Protein AF-A0A2K3MLV1-F1 (afdb_monomer)

Sequence (58 aa):
MIDLACHIDGFIAAVAHTHVLQEGPVTGRAADVIAAANTAAEVALRLVRPGKKIVLMS

Secondary structure (DSSP, 8-state):
-EEEEEEETTEEEEEEE-----SS---HHHHHHHHHHHHHHHHHHHH-STT-------

Radius of gyration: 15.47 Å; Cα contacts (8 Å, |Δi|>4): 28; chains: 1; bounding box: 27×30×36 Å

Organism: Trifolium pratense (NCBI:txid57577)

Mean predicted aligned error: 4.8 Å

Structure (mmCIF, N/CA/C/O backbone):
data_AF-A0A2K3MLV1-F1
#
_entry.id   AF-A0A2K3MLV1-F1
#
loop_
_atom_site.group_PDB
_atom_site.id
_atom_site.type_symbol
_atom_site.label_atom_id
_atom_site.label_alt_id
_atom_site.label_comp_id
_atom_site.label_asym_id
_atom_site.label_entity_id
_atom_site.label_seq_id
_atom_site.pdbx_PDB_ins_code
_atom_site.Cartn_x
_atom_site.Cartn_y
_atom_site.Cartn_z
_atom_site.occupancy
_atom_site.B_iso_or_equiv
_atom_site.auth_seq_id
_atom_site.auth_comp_id
_atom_site.auth_asym_id
_atom_site.auth_atom_id
_atom_site.pdbx_PDB_model_num
ATOM 1 N N . MET A 1 1 ? -6.408 9.024 3.600 1.00 87.94 1 MET A N 1
ATOM 2 C CA . MET A 1 1 ? -5.294 8.744 2.673 1.00 87.94 1 MET A CA 1
ATOM 3 C C . MET A 1 1 ? -4.742 10.075 2.220 1.00 87.94 1 MET A C 1
ATOM 5 O O . MET A 1 1 ? -5.532 10.972 1.949 1.00 87.94 1 MET A O 1
ATOM 9 N N . ILE A 1 2 ? -3.424 10.204 2.209 1.00 97.00 2 ILE A N 1
ATOM 10 C CA . ILE A 1 2 ? -2.712 11.340 1.627 1.00 97.00 2 ILE A CA 1
ATOM 11 C C . ILE A 1 2 ? -1.941 10.779 0.435 1.00 97.00 2 ILE A C 1
ATOM 13 O O . ILE A 1 2 ? -1.271 9.757 0.585 1.00 97.00 2 ILE A O 1
ATOM 17 N N . ASP A 1 3 ? -2.075 11.416 -0.723 1.00 97.50 3 ASP A N 1
ATOM 18 C CA . ASP A 1 3 ? -1.419 11.038 -1.977 1.00 97.50 3 ASP A CA 1
ATOM 19 C C . ASP A 1 3 ? -0.676 12.259 -2.526 1.00 97.50 3 ASP A C 1
ATOM 21 O O . ASP A 1 3 ? -1.226 13.363 -2.559 1.00 97.50 3 ASP A O 1
ATO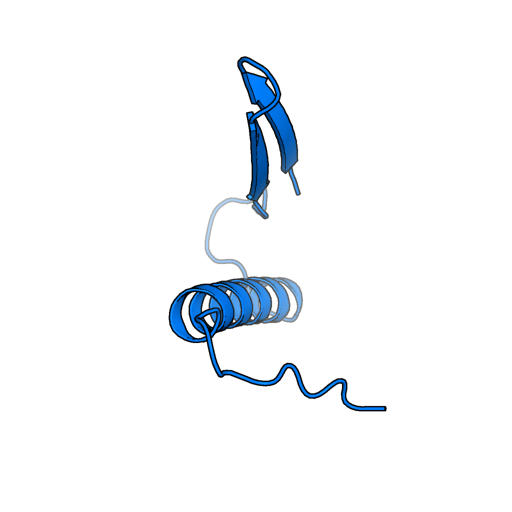M 25 N N . LEU A 1 4 ? 0.593 12.071 -2.878 1.00 98.00 4 LEU A N 1
ATOM 26 C CA . LEU A 1 4 ? 1.489 13.115 -3.349 1.00 98.00 4 LEU A CA 1
ATOM 27 C C . LEU A 1 4 ? 2.361 12.575 -4.479 1.00 98.00 4 LEU A C 1
ATOM 29 O O . LEU A 1 4 ? 2.976 11.515 -4.362 1.00 98.00 4 LEU A O 1
ATOM 33 N N . ALA A 1 5 ? 2.501 13.369 -5.536 1.00 97.50 5 ALA A N 1
ATOM 34 C CA . ALA A 1 5 ? 3.466 13.126 -6.595 1.00 97.50 5 ALA A CA 1
ATOM 35 C C . ALA A 1 5 ? 4.219 14.412 -6.948 1.00 97.50 5 ALA A C 1
ATOM 37 O O . ALA A 1 5 ? 3.648 15.503 -6.952 1.00 97.50 5 ALA A O 1
ATOM 38 N N . CYS A 1 6 ? 5.505 14.279 -7.257 1.00 98.00 6 CYS A N 1
ATOM 39 C CA . CYS A 1 6 ? 6.343 15.356 -7.772 1.00 98.00 6 CYS A CA 1
ATOM 40 C C . CYS A 1 6 ? 7.356 14.810 -8.786 1.00 98.00 6 CYS A C 1
ATOM 42 O O . CYS A 1 6 ? 7.522 13.597 -8.932 1.00 98.00 6 CYS A O 1
ATOM 44 N N . HIS A 1 7 ? 8.029 15.706 -9.506 1.00 98.25 7 HIS A N 1
ATOM 45 C CA . HIS A 1 7 ? 9.131 15.328 -10.382 1.00 98.25 7 HIS A CA 1
ATOM 46 C C . HIS A 1 7 ? 10.282 16.329 -10.306 1.00 98.25 7 HIS A C 1
ATOM 48 O O . HIS A 1 7 ? 10.069 17.520 -10.079 1.00 98.25 7 HIS A O 1
ATOM 54 N N . ILE A 1 8 ? 11.496 15.842 -10.559 1.00 96.88 8 ILE A N 1
ATOM 55 C CA . ILE A 1 8 ? 12.698 16.659 -10.768 1.00 96.88 8 ILE A CA 1
ATOM 56 C C . ILE A 1 8 ? 13.285 16.230 -12.109 1.00 96.88 8 ILE A C 1
ATOM 58 O O . ILE A 1 8 ? 13.476 15.039 -12.333 1.00 96.88 8 ILE A O 1
ATOM 62 N N . ASP A 1 9 ? 13.488 17.179 -13.024 1.00 96.06 9 ASP A N 1
ATOM 63 C CA . ASP A 1 9 ? 14.058 16.930 -14.360 1.00 96.06 9 ASP A CA 1
ATOM 64 C C . ASP A 1 9 ? 13.374 15.797 -15.156 1.00 96.06 9 ASP A C 1
ATOM 66 O O . ASP A 1 9 ? 13.998 15.085 -15.938 1.00 96.06 9 ASP A O 1
ATOM 70 N N . GLY A 1 10 ? 12.066 15.611 -14.950 1.00 96.75 10 GLY A N 1
ATOM 71 C CA . GLY A 1 10 ? 11.263 14.574 -15.607 1.00 96.75 10 GLY A CA 1
ATOM 72 C C . GLY A 1 10 ? 11.257 13.205 -14.911 1.00 96.75 10 GLY A C 1
ATOM 73 O O . GLY A 1 10 ? 10.518 12.321 -15.340 1.00 96.75 10 GLY A O 1
ATOM 74 N N . PHE A 1 11 ? 12.000 13.023 -13.815 1.00 96.62 11 PHE A N 1
ATOM 75 C CA . PHE A 1 11 ? 11.950 11.813 -12.989 1.00 96.62 11 PHE A CA 1
ATOM 76 C C . PHE A 1 11 ? 10.850 11.927 -11.933 1.00 96.62 11 PHE A C 1
ATOM 78 O O . PHE A 1 11 ? 10.897 12.812 -11.079 1.00 96.62 11 PHE A O 1
ATOM 85 N N . ILE A 1 12 ? 9.858 11.037 -11.995 1.00 97.62 12 ILE A N 1
ATOM 86 C CA . ILE A 1 12 ? 8.664 11.075 -11.139 1.00 97.62 12 ILE A CA 1
ATOM 87 C C . ILE A 1 12 ? 8.899 10.300 -9.840 1.00 97.62 12 ILE A C 1
ATOM 89 O O . ILE A 1 12 ? 9.365 9.161 -9.861 1.00 97.62 12 ILE A O 1
ATOM 93 N N . ALA A 1 13 ? 8.476 10.892 -8.724 1.00 97.62 13 ALA A N 1
ATOM 94 C CA . ALA A 1 13 ? 8.277 10.216 -7.451 1.00 97.62 13 ALA A CA 1
ATOM 95 C C . ALA A 1 13 ? 6.811 10.370 -7.026 1.00 97.62 13 ALA A C 1
ATOM 97 O O . ALA A 1 13 ? 6.292 11.483 -6.963 1.00 97.62 13 ALA A O 1
ATOM 98 N N . ALA A 1 14 ? 6.149 9.252 -6.734 1.00 97.69 14 ALA A N 1
ATOM 99 C CA . ALA A 1 14 ? 4.782 9.216 -6.224 1.00 97.69 14 ALA A CA 1
ATOM 100 C C . ALA A 1 14 ? 4.742 8.411 -4.923 1.00 97.69 14 ALA A C 1
ATOM 102 O O . ALA A 1 14 ? 5.421 7.389 -4.798 1.00 97.69 14 ALA A O 1
ATOM 103 N N . VAL A 1 15 ? 3.960 8.880 -3.953 1.00 97.06 15 VAL A N 1
ATOM 104 C CA . VAL A 1 15 ? 3.813 8.255 -2.641 1.00 97.06 15 VAL A CA 1
ATOM 105 C C . VAL A 1 15 ? 2.388 8.422 -2.134 1.00 97.06 15 VAL A C 1
ATOM 107 O O . VAL A 1 15 ? 1.810 9.503 -2.195 1.00 97.06 15 VAL A O 1
ATOM 110 N N . ALA A 1 16 ? 1.849 7.351 -1.560 1.00 97.62 16 ALA A N 1
ATOM 111 C CA . ALA A 1 16 ? 0.562 7.377 -0.894 1.00 97.62 16 ALA A CA 1
ATOM 112 C C . ALA A 1 16 ? 0.655 6.719 0.482 1.00 97.62 16 ALA A C 1
ATOM 114 O O . ALA A 1 16 ? 1.212 5.631 0.631 1.00 97.62 16 ALA A O 1
ATOM 115 N N . HIS A 1 17 ? 0.064 7.365 1.485 1.00 96.94 17 HIS A N 1
ATOM 116 C CA . HIS A 1 17 ? -0.009 6.855 2.850 1.00 96.94 17 HIS A CA 1
ATOM 117 C C . HIS A 1 17 ? -1.448 6.850 3.369 1.00 96.94 17 HIS A C 1
ATOM 119 O O . HIS A 1 17 ? -2.210 7.812 3.221 1.00 96.94 17 HIS A O 1
ATOM 125 N N . THR A 1 18 ? -1.814 5.755 4.034 1.00 96.12 18 THR A N 1
ATOM 126 C CA . THR A 1 18 ? -3.096 5.614 4.729 1.00 96.12 18 THR A CA 1
ATOM 127 C C . THR A 1 18 ? -2.860 5.665 6.230 1.00 96.12 18 THR A C 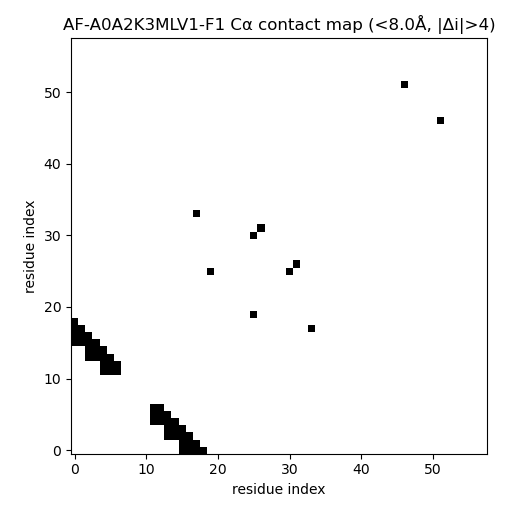1
ATOM 129 O O . THR A 1 18 ? -2.054 4.909 6.762 1.00 96.12 18 THR A O 1
ATOM 132 N N . HIS A 1 19 ? -3.562 6.571 6.906 1.00 93.12 19 HIS A N 1
ATOM 133 C CA . HIS A 1 19 ? -3.494 6.765 8.349 1.00 93.12 19 HIS A CA 1
ATOM 134 C C . HIS A 1 19 ? -4.903 6.994 8.905 1.00 93.12 19 HIS A C 1
ATOM 136 O O . HIS A 1 19 ? -5.766 7.514 8.190 1.00 93.12 19 HIS A O 1
ATOM 142 N N . VAL A 1 20 ? -5.127 6.603 10.160 1.00 95.19 20 VAL A N 1
ATOM 143 C CA . VAL A 1 20 ? -6.400 6.781 10.874 1.00 95.19 20 VAL A CA 1
ATOM 144 C C . VAL A 1 20 ? -6.214 7.862 11.929 1.00 95.19 20 VAL A C 1
ATOM 146 O O . VAL A 1 20 ? -5.280 7.791 12.718 1.00 95.19 20 VAL A O 1
ATOM 149 N N . LEU A 1 21 ? -7.112 8.847 11.955 1.00 95.19 21 L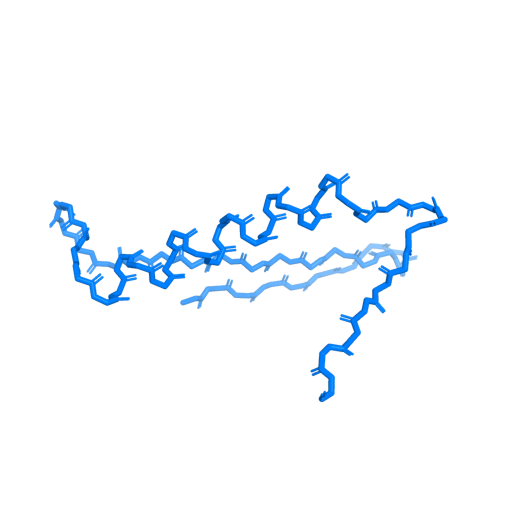EU A N 1
ATOM 150 C CA . LEU A 1 21 ? -7.122 9.887 12.981 1.00 95.19 21 LEU A CA 1
ATOM 151 C C . LEU A 1 21 ? -7.922 9.399 14.188 1.00 95.19 21 LEU A C 1
ATOM 153 O O . LEU A 1 21 ? -9.128 9.617 14.271 1.00 95.19 21 LEU A O 1
ATOM 157 N N . GLN A 1 22 ? -7.256 8.696 15.093 1.00 92.50 22 GLN A N 1
ATOM 158 C CA . GLN A 1 22 ? -7.829 8.302 16.375 1.00 92.50 22 GLN A CA 1
ATOM 159 C C . GLN A 1 22 ? -6.724 8.099 17.411 1.00 92.50 22 GLN A C 1
ATOM 161 O O . GLN A 1 22 ? -5.567 7.866 17.061 1.00 92.50 22 GLN A O 1
ATOM 166 N N . GLU A 1 23 ? -7.107 8.104 18.682 1.00 91.88 23 GLU A N 1
ATOM 167 C CA . GLU A 1 23 ? -6.247 7.644 19.765 1.00 91.88 23 GLU A CA 1
ATOM 168 C C . GLU A 1 23 ? -6.512 6.160 20.056 1.00 91.88 23 GLU A C 1
ATOM 170 O O . GLU A 1 23 ? -7.656 5.704 20.057 1.00 91.88 23 GLU A O 1
ATOM 175 N N . GLY A 1 24 ? -5.448 5.396 20.306 1.00 92.75 24 GLY A N 1
ATOM 176 C CA . GLY A 1 24 ? -5.536 3.967 20.612 1.00 92.75 24 GLY A CA 1
ATOM 177 C C . GLY A 1 24 ? -5.650 3.035 19.389 1.00 92.75 24 GLY A C 1
ATOM 178 O O . GLY A 1 24 ? -5.607 3.475 18.235 1.00 92.75 24 GLY A O 1
ATOM 179 N N . PRO A 1 25 ? -5.734 1.710 19.624 1.00 94.12 25 PRO A N 1
ATOM 180 C CA . PRO A 1 25 ? -5.660 0.706 18.563 1.00 94.12 25 PRO A CA 1
ATOM 181 C C . PRO A 1 25 ? -6.817 0.783 17.559 1.00 94.12 25 PRO A C 1
ATOM 183 O O . PRO A 1 25 ? -7.982 0.916 17.934 1.00 94.12 25 PRO A O 1
ATOM 186 N N . VAL A 1 26 ? -6.506 0.637 16.268 1.00 95.75 26 VAL A N 1
ATOM 187 C CA . VAL A 1 26 ? -7.517 0.463 15.209 1.00 95.75 26 VAL A CA 1
ATOM 188 C C . VAL A 1 26 ? -7.957 -0.998 15.212 1.00 95.75 26 VAL A C 1
ATOM 190 O O . VAL A 1 26 ? -7.113 -1.892 15.254 1.00 95.75 26 VAL A O 1
ATOM 193 N N . THR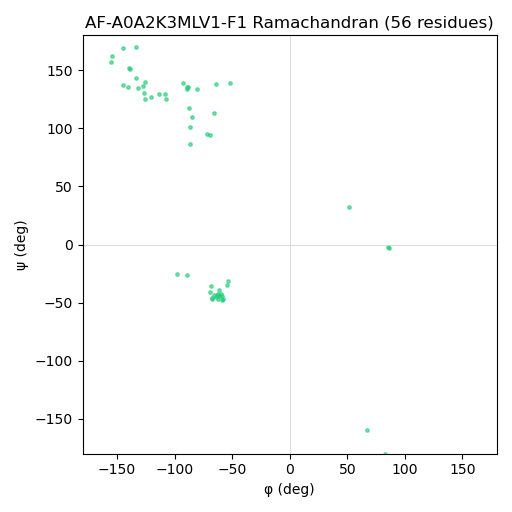 A 1 27 ? -9.264 -1.259 15.158 1.00 95.94 27 THR A N 1
ATOM 194 C CA . THR A 1 27 ? -9.818 -2.625 15.132 1.00 95.94 27 THR A CA 1
ATOM 195 C C . THR A 1 27 ? -10.899 -2.786 14.059 1.00 95.94 27 THR A C 1
ATOM 197 O O . THR A 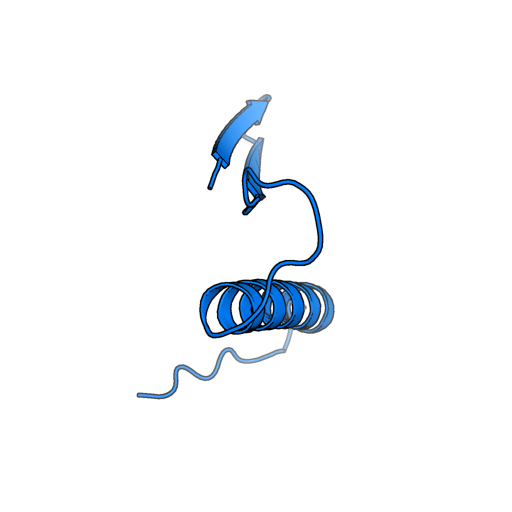1 27 ? -11.342 -1.815 13.438 1.00 95.94 27 THR A O 1
ATOM 200 N N . GLY A 1 28 ? -11.312 -4.034 13.818 1.00 96.38 28 GLY A N 1
ATOM 201 C CA . GLY A 1 28 ? -12.349 -4.386 12.849 1.00 96.38 28 GLY A CA 1
ATOM 202 C C . GLY A 1 28 ? -11.940 -4.130 11.397 1.00 96.38 28 GLY A C 1
ATOM 203 O O . GLY A 1 28 ? -10.764 -3.980 11.078 1.00 96.38 28 GLY A O 1
ATOM 204 N N . ARG A 1 29 ? -12.939 -4.013 10.512 1.00 97.31 29 ARG A N 1
ATOM 205 C CA . ARG A 1 29 ? -12.738 -3.945 9.050 1.00 97.31 29 ARG A CA 1
ATOM 206 C C . ARG A 1 29 ? -11.768 -2.854 8.590 1.00 97.31 29 ARG A C 1
ATOM 208 O O . ARG A 1 29 ? -11.099 -3.025 7.576 1.00 97.31 29 ARG A O 1
ATOM 215 N N . ALA A 1 30 ? -11.698 -1.736 9.314 1.00 94.88 30 ALA A N 1
ATOM 216 C CA . ALA A 1 30 ? -10.762 -0.657 9.011 1.00 94.88 30 ALA A CA 1
ATOM 217 C C . ALA A 1 30 ? -9.303 -1.064 9.288 1.00 94.88 30 ALA A C 1
ATOM 219 O O . ALA A 1 30 ? -8.427 -0.772 8.481 1.00 94.88 30 ALA A O 1
ATOM 220 N N . ALA A 1 31 ? -9.041 -1.776 10.388 1.00 96.94 31 ALA A N 1
ATOM 221 C CA . ALA A 1 31 ? -7.719 -2.335 10.666 1.00 96.94 31 ALA A CA 1
ATOM 222 C C . ALA A 1 31 ? -7.349 -3.413 9.642 1.00 96.94 31 ALA A C 1
ATOM 224 O O . ALA A 1 31 ? -6.237 -3.401 9.116 1.00 96.94 31 ALA A O 1
ATOM 225 N N . ASP A 1 32 ? -8.306 -4.286 9.313 1.00 97.88 32 ASP A N 1
ATOM 226 C CA . ASP A 1 32 ? -8.103 -5.392 8.376 1.00 97.88 32 ASP A CA 1
ATOM 227 C C . ASP A 1 32 ? -7.663 -4.884 6.999 1.00 97.88 32 ASP A C 1
ATOM 229 O O . ASP A 1 32 ? -6.675 -5.364 6.442 1.00 97.88 32 ASP A O 1
ATOM 233 N N . VAL A 1 33 ? -8.353 -3.872 6.457 1.00 97.19 33 VAL A N 1
ATOM 234 C CA . VAL A 1 33 ? -8.023 -3.329 5.132 1.00 97.19 33 VAL A CA 1
ATOM 235 C C . VAL A 1 33 ? -6.684 -2.589 5.123 1.00 97.19 33 VAL A C 1
ATOM 237 O O . VAL A 1 33 ? -5.942 -2.690 4.148 1.00 97.19 33 VAL A O 1
ATOM 240 N N . ILE A 1 34 ? -6.331 -1.889 6.206 1.00 96.75 34 ILE A N 1
ATOM 241 C CA . ILE A 1 34 ? -5.040 -1.195 6.320 1.00 96.75 34 ILE A CA 1
ATOM 242 C C . ILE A 1 34 ? -3.895 -2.208 6.386 1.00 96.75 34 ILE A C 1
ATOM 244 O O . ILE A 1 34 ? -2.904 -2.058 5.669 1.00 96.75 34 ILE A O 1
ATOM 248 N N . ALA A 1 35 ? -4.041 -3.257 7.201 1.00 97.06 35 ALA A N 1
ATOM 249 C CA . ALA A 1 35 ? -3.053 -4.323 7.305 1.00 97.06 35 ALA A CA 1
ATOM 250 C C . ALA A 1 35 ? -2.892 -5.059 5.969 1.00 97.06 35 ALA A C 1
ATOM 252 O O . ALA A 1 35 ? -1.770 -5.212 5.488 1.00 97.06 35 ALA A O 1
ATOM 253 N N . ALA A 1 36 ? -4.003 -5.432 5.324 1.00 98.00 36 ALA A N 1
ATOM 254 C CA . ALA A 1 36 ? -3.989 -6.084 4.019 1.00 98.00 36 ALA A CA 1
ATOM 255 C C . ALA A 1 36 ? -3.298 -5.222 2.950 1.00 98.00 36 ALA A C 1
ATOM 257 O O . ALA A 1 36 ? -2.464 -5.728 2.200 1.00 98.00 36 ALA A O 1
ATOM 258 N N . ALA A 1 37 ? -3.591 -3.918 2.906 1.00 97.12 37 ALA A N 1
ATOM 259 C CA . ALA A 1 37 ? -2.951 -2.990 1.977 1.00 97.12 37 ALA A CA 1
ATOM 260 C C . ALA A 1 37 ? -1.438 -2.873 2.225 1.00 97.12 37 ALA A C 1
ATOM 262 O O . ALA A 1 37 ? -0.659 -2.920 1.272 1.00 97.12 37 ALA A O 1
ATOM 263 N N . ASN A 1 38 ? -1.006 -2.782 3.489 1.00 96.88 38 ASN A N 1
ATOM 264 C CA . ASN A 1 38 ? 0.418 -2.739 3.825 1.00 96.88 38 ASN A CA 1
ATOM 265 C C . ASN A 1 38 ? 1.129 -4.043 3.436 1.00 96.88 38 ASN A C 1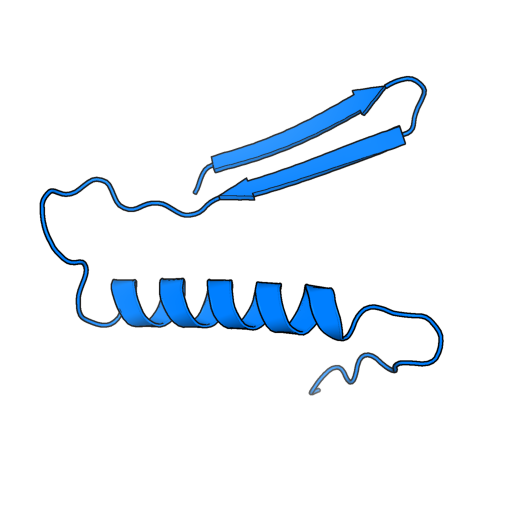
ATOM 267 O O . ASN A 1 38 ? 2.178 -4.009 2.797 1.00 96.88 38 ASN A O 1
ATOM 271 N N . THR A 1 39 ? 0.529 -5.198 3.740 1.00 97.94 39 THR A N 1
ATOM 272 C CA . THR A 1 39 ? 1.062 -6.499 3.320 1.00 97.94 39 THR A CA 1
ATOM 273 C C . THR A 1 39 ? 1.157 -6.601 1.798 1.00 97.94 39 THR A C 1
ATOM 275 O O . THR A 1 39 ? 2.169 -7.068 1.281 1.00 97.94 39 THR A O 1
ATOM 278 N N . ALA A 1 40 ? 0.150 -6.134 1.057 1.00 96.81 40 ALA A N 1
ATOM 279 C CA . ALA A 1 40 ? 0.188 -6.127 -0.402 1.00 96.81 40 ALA A CA 1
ATOM 280 C C . ALA A 1 40 ? 1.324 -5.243 -0.947 1.00 96.81 40 ALA A C 1
ATOM 282 O O . ALA A 1 40 ? 2.047 -5.674 -1.846 1.00 96.81 40 ALA A O 1
ATOM 283 N N . ALA A 1 41 ? 1.532 -4.051 -0.378 1.00 95.88 41 ALA A N 1
ATOM 284 C CA . ALA A 1 41 ? 2.642 -3.169 -0.742 1.00 95.88 41 ALA A CA 1
ATOM 285 C C . ALA A 1 41 ? 4.005 -3.827 -0.467 1.00 95.88 41 ALA A C 1
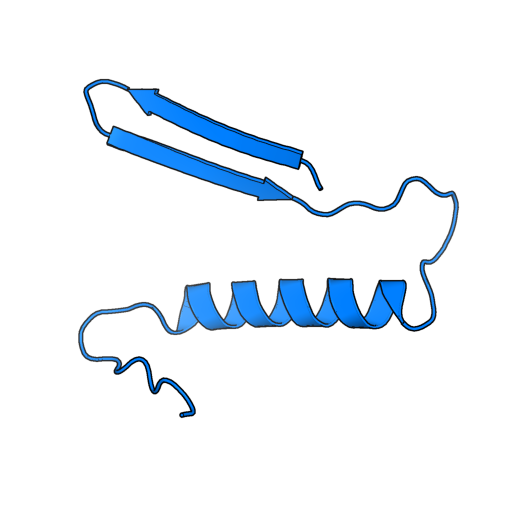ATOM 287 O O . ALA A 1 41 ? 4.896 -3.827 -1.315 1.00 95.88 41 ALA A O 1
ATOM 288 N N . GLU A 1 42 ? 4.144 -4.470 0.689 1.00 97.19 42 GLU A N 1
ATOM 289 C CA . GLU A 1 42 ? 5.321 -5.240 1.080 1.00 97.19 42 GLU A CA 1
ATOM 290 C C . GLU A 1 42 ? 5.617 -6.428 0.153 1.00 97.19 42 GLU A C 1
ATOM 292 O O . GLU A 1 42 ? 6.781 -6.726 -0.142 1.00 97.19 42 GLU A O 1
ATOM 297 N N . VAL A 1 43 ? 4.574 -7.117 -0.305 1.00 96.38 43 VAL A N 1
ATOM 298 C CA . VAL A 1 43 ? 4.678 -8.196 -1.290 1.00 96.38 43 VAL A CA 1
ATOM 299 C C . VAL A 1 43 ? 5.097 -7.630 -2.645 1.00 96.38 43 VAL A C 1
ATOM 301 O O . VAL A 1 43 ? 6.033 -8.150 -3.253 1.00 96.38 43 VAL A O 1
ATOM 304 N N . ALA A 1 44 ? 4.470 -6.542 -3.099 1.00 93.94 44 ALA A N 1
ATOM 305 C CA . ALA A 1 44 ? 4.819 -5.877 -4.349 1.00 93.94 44 ALA A CA 1
ATOM 306 C C . ALA A 1 44 ? 6.290 -5.431 -4.356 1.00 93.94 44 ALA A C 1
ATOM 308 O O . ALA A 1 44 ? 7.015 -5.770 -5.287 1.00 93.94 44 ALA A O 1
ATOM 309 N N . LEU A 1 45 ? 6.773 -4.800 -3.281 1.00 94.69 45 LEU A N 1
ATOM 310 C CA . LEU A 1 45 ? 8.177 -4.393 -3.126 1.00 94.69 45 LEU A CA 1
ATOM 311 C C . LEU A 1 45 ? 9.170 -5.554 -3.307 1.00 94.69 45 LEU A C 1
ATOM 313 O O . LEU A 1 45 ? 10.261 -5.363 -3.837 1.00 94.69 45 LEU A O 1
ATOM 317 N N . ARG A 1 46 ? 8.806 -6.770 -2.884 1.00 94.69 46 ARG A N 1
ATOM 318 C CA . AR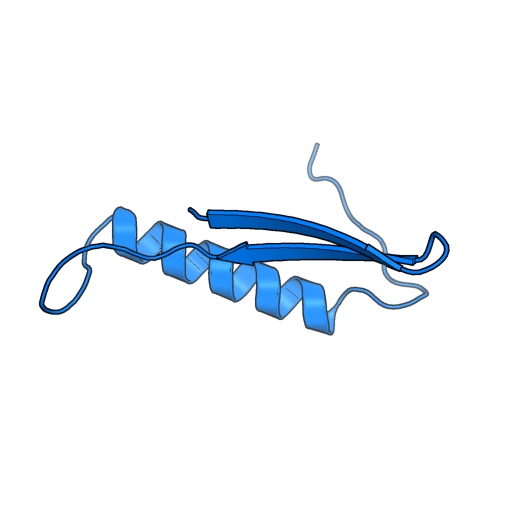G A 1 46 ? 9.675 -7.960 -2.967 1.00 94.69 46 ARG A CA 1
ATOM 319 C C . ARG A 1 46 ? 9.535 -8.724 -4.288 1.00 94.69 46 ARG A C 1
ATOM 321 O O . ARG A 1 46 ? 10.461 -9.441 -4.694 1.00 94.69 46 ARG A O 1
ATOM 328 N N . LEU A 1 47 ? 8.375 -8.626 -4.938 1.00 94.38 47 LEU A N 1
ATOM 329 C CA . LEU A 1 47 ? 8.050 -9.369 -6.157 1.00 94.38 47 LEU A CA 1
ATOM 330 C C . LEU A 1 47 ? 8.260 -8.572 -7.444 1.00 94.38 47 LEU A C 1
ATOM 332 O O . LEU A 1 47 ? 8.503 -9.194 -8.477 1.00 94.38 47 LEU A O 1
ATOM 336 N N . VAL A 1 48 ? 8.193 -7.241 -7.407 1.00 92.19 48 VAL A N 1
ATOM 337 C CA . VAL A 1 48 ? 8.427 -6.390 -8.578 1.00 92.19 48 VAL A CA 1
ATOM 338 C C . VAL A 1 48 ? 9.916 -6.404 -8.906 1.00 92.19 48 VAL A C 1
ATOM 340 O O . VAL A 1 48 ? 10.729 -5.692 -8.326 1.00 92.19 48 VAL A O 1
ATOM 343 N N . ARG A 1 49 ? 10.274 -7.288 -9.833 1.00 91.56 49 ARG A N 1
ATOM 344 C CA . ARG A 1 49 ? 11.619 -7.444 -10.383 1.00 91.56 49 ARG A CA 1
ATOM 345 C 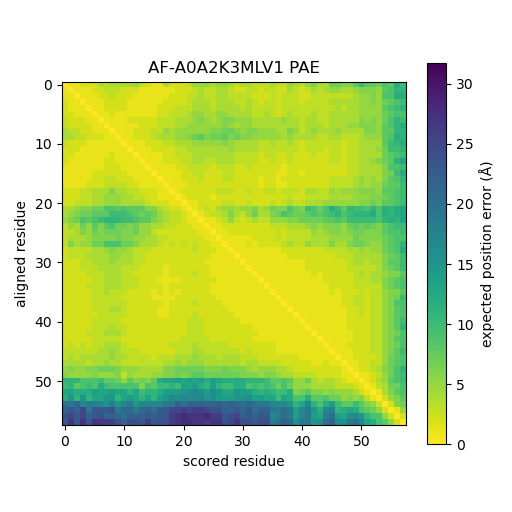C . ARG A 1 49 ? 11.542 -8.070 -11.779 1.00 91.56 49 ARG A C 1
ATOM 347 O O . ARG A 1 49 ? 10.557 -8.760 -12.069 1.00 91.56 49 ARG A O 1
ATOM 354 N N . PRO A 1 50 ? 12.558 -7.877 -12.638 1.00 92.62 50 PRO A N 1
ATOM 355 C CA . PRO A 1 50 ? 12.571 -8.455 -13.979 1.00 92.62 50 PRO A CA 1
ATOM 356 C C . PRO A 1 50 ? 12.298 -9.969 -13.978 1.00 92.62 50 PRO A C 1
ATOM 358 O O . PRO A 1 50 ? 12.779 -10.702 -13.112 1.00 92.62 50 PRO A O 1
ATOM 361 N N . GLY A 1 51 ? 11.504 -10.441 -14.943 1.00 89.19 51 GLY A N 1
ATOM 362 C CA . GLY A 1 51 ? 11.174 -11.863 -15.116 1.00 89.19 51 GLY A CA 1
ATOM 363 C C . GLY A 1 51 ? 10.000 -12.390 -14.276 1.00 89.19 51 GLY A C 1
ATOM 364 O O . GLY A 1 51 ? 9.624 -13.553 -14.428 1.00 89.19 51 GLY A O 1
ATOM 365 N N . LYS A 1 52 ? 9.380 -11.571 -13.415 1.00 86.06 52 LYS A N 1
ATOM 366 C CA . LYS A 1 52 ? 8.129 -11.926 -12.721 1.00 86.06 52 LYS A CA 1
ATOM 367 C C . LYS A 1 52 ? 6.909 -11.508 -13.549 1.00 86.06 52 LYS A C 1
ATOM 369 O O . LYS A 1 52 ? 6.856 -10.396 -14.063 1.00 86.06 52 LYS A O 1
ATOM 374 N N . LYS A 1 53 ? 5.928 -12.411 -13.685 1.00 84.06 53 LYS A N 1
ATOM 375 C CA . LYS A 1 53 ? 4.651 -12.141 -14.365 1.00 84.06 53 LYS A CA 1
ATOM 376 C C . LYS A 1 53 ? 3.645 -11.567 -13.373 1.00 84.06 53 LYS A C 1
ATOM 378 O O . LYS A 1 53 ? 3.487 -12.111 -12.283 1.00 84.06 53 LYS A O 1
ATOM 383 N N . ILE A 1 54 ? 2.937 -10.522 -13.784 1.00 80.62 54 ILE A N 1
ATOM 384 C CA . ILE A 1 54 ? 1.732 -10.060 -13.097 1.00 80.62 54 ILE A CA 1
ATOM 385 C C . ILE A 1 54 ? 0.584 -10.906 -13.644 1.00 80.62 54 ILE A C 1
ATOM 387 O O . ILE A 1 54 ? 0.243 -10.804 -14.821 1.00 80.62 54 ILE A O 1
ATOM 391 N N . VAL A 1 55 ? 0.039 -11.795 -12.817 1.00 66.94 55 VAL A N 1
ATOM 392 C CA . VAL A 1 55 ? -1.162 -12.555 -13.170 1.00 66.94 55 VAL A CA 1
ATOM 393 C C . VAL A 1 55 ? -2.348 -11.685 -12.775 1.00 66.94 55 VAL A C 1
ATOM 395 O O . VAL A 1 55 ? -2.665 -11.579 -11.593 1.00 66.94 55 VAL A O 1
ATOM 398 N N . LEU A 1 56 ? -2.964 -11.012 -13.749 1.00 54.50 56 LEU A N 1
ATOM 399 C CA . LEU A 1 56 ? -4.292 -10.446 -13.539 1.00 54.50 56 LEU A CA 1
ATOM 400 C C . LEU A 1 56 ? -5.249 -11.623 -13.351 1.00 54.50 56 LEU A C 1
ATOM 402 O O . LEU A 1 56 ? -5.433 -12.421 -14.267 1.00 54.50 56 LEU A O 1
ATOM 406 N N . MET A 1 57 ? -5.799 -11.761 -12.147 1.00 51.66 57 MET A N 1
ATOM 407 C CA . MET A 1 57 ? -6.926 -12.654 -11.899 1.00 51.66 57 MET A CA 1
ATOM 408 C C . MET A 1 57 ? -8.132 -12.040 -12.616 1.00 51.66 57 MET A C 1
ATOM 410 O O . MET A 1 57 ? -8.744 -11.105 -12.103 1.00 51.66 57 MET A O 1
ATOM 414 N N . SER A 1 58 ? -8.363 -12.489 -13.850 1.00 43.16 58 SER A N 1
ATOM 415 C CA . SER A 1 58 ? -9.596 -12.266 -14.609 1.00 43.16 58 SER A CA 1
ATOM 416 C C . SER A 1 58 ? -10.704 -13.176 -14.107 1.00 43.16 58 SER A C 1
ATOM 418 O O . SER A 1 58 ? -10.375 -14.368 -13.896 1.00 43.16 58 SER A O 1
#

Solvent-accessible surface area (backbone atoms only — not comparable to full-atom values): 3942 Å² total; per-residue (Å²): 110,53,76,50,73,52,67,59,99,84,50,77,50,77,51,72,50,80,74,79,98,68,86,77,88,76,64,66,73,67,34,52,52,52,52,51,50,52,52,50,51,57,49,46,70,74,54,72,50,93,94,59,80,84,79,79,88,123

Foldseek 3Di:
DDKDWDDDPPRIDIDDDDDDPDPDDDDDPVVVVNVVVVVVVVVCVVQPDPPGDDDDPD

pLDDT: mean 92.21, std 11.18, range [43.16, 98.25]

InterPro domains:
  IPR036005 Creatinase/aminopeptidase-like [G3DSA:3.90.230.10] (1-57)
  IPR036005 Creatinase/aminopeptidase-like [SSF55920] (2-53)
  IPR047113 Proliferation-associated protein 2G4/ARX1 [PTHR10804] (2-53)